Protein AF-A0A1B6FFZ4-F1 (afdb_monomer_lite)

Radius of gyration: 20.3 Å; chains: 1; bounding box: 35×42×50 Å

Secondary structure (DSSP, 8-state):
-B-SSTT--BSSHHHHHHHHHHS-GGGG-TT-SS--SS-SS-EEEEESS-B--SSTTB--B-TT-EEEEEE-TTGGGTEEEEEETTEEEEEEGGGEEEE---------

InterPro domains:
  IPR001452 SH3 domain [PF00018] (46-93)
  IPR001452 SH3 domain [PR00452] (43-53)
  IPR001452 SH3 domain [PR00452] (57-72)
  IPR001452 SH3 domain [PR00452] (76-85)
  IPR001452 SH3 domain [PR00452] (87-99)
  IPR001452 SH3 domain [PS50002] (40-101)
  IPR001452 SH3 domain [SM00326] (43-100)
  IPR036028 SH3-like domain superfamily [SSF50044] (39-102)
  IPR036860 SH2 domain superfamily [G3DSA:3.30.505.10] (1-45)
  IPR036860 SH2 domain superfamily [SSF55550] (2-43)

Organism: NCBI:txid1464854

Structure (mmCIF, N/CA/C/O backbone):
data_AF-A0A1B6FFZ4-F1
#
_entry.id   AF-A0A1B6FFZ4-F1
#
loop_
_atom_site.group_PDB
_atom_site.id
_atom_site.type_symbol
_atom_site.label_atom_id
_atom_site.label_alt_id
_atom_site.label_comp_id
_atom_site.label_asym_id
_atom_site.label_entity_id
_atom_site.label_seq_id
_atom_site.pdbx_PDB_ins_code
_atom_site.Cartn_x
_atom_site.Cartn_y
_atom_site.Cartn_z
_atom_site.occupancy
_atom_site.B_iso_or_equiv
_atom_site.auth_seq_id
_atom_site.auth_comp_id
_atom_site.auth_asym_id
_atom_site.auth_atom_id
_atom_site.pdbx_PDB_model_num
ATOM 1 N N . HIS A 1 1 ? 11.028 -24.723 -21.828 1.00 48.47 1 HIS A N 1
ATOM 2 C CA . HIS A 1 1 ? 10.940 -23.533 -22.700 1.00 48.47 1 HIS A CA 1
ATOM 3 C C . HIS A 1 1 ? 11.539 -22.351 -21.963 1.00 48.47 1 HIS A C 1
ATOM 5 O O . HIS A 1 1 ? 11.212 -22.173 -20.797 1.00 48.47 1 HIS A O 1
ATOM 11 N N . PHE A 1 2 ? 12.443 -21.605 -22.600 1.00 39.00 2 PHE A N 1
ATOM 12 C CA . PHE A 1 2 ? 13.107 -20.438 -22.010 1.00 39.00 2 PHE A CA 1
ATOM 13 C C . PHE A 1 2 ? 12.477 -19.176 -22.600 1.00 39.00 2 PHE A C 1
ATOM 15 O O . PHE A 1 2 ? 12.321 -19.094 -23.819 1.00 39.00 2 PHE A O 1
ATOM 22 N N . TYR A 1 3 ? 12.082 -18.223 -21.758 1.00 47.09 3 TYR A N 1
ATOM 23 C CA . TYR A 1 3 ? 11.469 -16.972 -22.202 1.00 47.09 3 TYR A CA 1
ATOM 24 C C . TYR A 1 3 ? 11.917 -15.798 -21.329 1.00 47.09 3 TYR A C 1
ATOM 26 O O . TYR A 1 3 ? 12.182 -15.956 -20.139 1.00 47.09 3 TYR A O 1
ATOM 34 N N . LEU A 1 4 ? 12.003 -14.621 -21.953 1.00 47.81 4 LEU A N 1
ATOM 35 C CA . LEU A 1 4 ? 12.282 -13.331 -21.305 1.00 47.81 4 LEU A CA 1
ATOM 36 C C . LEU A 1 4 ? 11.055 -12.394 -21.329 1.00 47.81 4 LEU A C 1
ATOM 38 O O . LEU A 1 4 ? 11.069 -11.349 -20.688 1.00 47.81 4 LEU A O 1
ATOM 42 N N . SER A 1 5 ? 9.993 -12.774 -22.050 1.00 48.09 5 SER A N 1
ATOM 43 C CA . SER A 1 5 ? 8.686 -12.107 -22.110 1.00 48.09 5 SER A CA 1
ATOM 44 C C . SER A 1 5 ? 7.612 -13.133 -22.489 1.00 48.09 5 SER A C 1
ATOM 46 O O . SER A 1 5 ? 7.887 -14.043 -23.271 1.00 48.09 5 SER A O 1
ATOM 48 N N . GLU A 1 6 ? 6.385 -12.970 -21.987 1.00 51.34 6 GLU A N 1
ATOM 49 C CA . GLU A 1 6 ? 5.225 -13.817 -22.330 1.00 51.34 6 GLU A CA 1
ATOM 50 C C . GLU A 1 6 ? 4.818 -13.720 -23.814 1.00 51.34 6 GLU A C 1
ATOM 52 O O . GLU A 1 6 ? 4.044 -14.537 -24.308 1.00 51.34 6 GLU A O 1
ATOM 57 N N . SER A 1 7 ? 5.352 -12.739 -24.548 1.00 52.62 7 SER A N 1
ATOM 58 C CA . SER A 1 7 ? 5.029 -12.490 -25.955 1.00 52.62 7 SER A CA 1
ATOM 59 C C . SER A 1 7 ? 5.831 -13.323 -26.964 1.00 52.62 7 SER A C 1
ATOM 61 O O . SER A 1 7 ? 5.463 -13.336 -28.141 1.00 52.62 7 SER A O 1
ATOM 63 N N . ARG A 1 8 ? 6.911 -14.017 -26.566 1.00 59.25 8 ARG A N 1
ATOM 64 C CA . ARG A 1 8 ? 7.716 -14.841 -27.491 1.00 59.25 8 ARG A CA 1
ATOM 65 C C . ARG A 1 8 ? 8.253 -16.117 -26.849 1.00 59.25 8 ARG A C 1
ATOM 67 O O . ARG A 1 8 ? 8.959 -16.081 -25.845 1.00 59.25 8 ARG A O 1
ATOM 74 N N . PHE A 1 9 ? 7.975 -17.241 -27.507 1.00 63.28 9 PHE A N 1
ATOM 75 C CA . PHE A 1 9 ? 8.449 -18.567 -27.120 1.00 63.28 9 PHE A CA 1
ATOM 76 C C . PHE A 1 9 ? 9.568 -19.027 -28.052 1.00 63.28 9 PHE A C 1
ATOM 78 O O . PHE A 1 9 ? 9.373 -19.085 -29.265 1.00 63.28 9 PHE A O 1
ATOM 85 N N . PHE A 1 10 ? 10.706 -19.417 -27.477 1.00 72.06 10 PHE A N 1
ATOM 86 C CA . PHE A 1 10 ? 11.813 -20.032 -28.211 1.00 72.06 10 PHE A CA 1
ATOM 87 C C . PHE A 1 10 ? 11.864 -21.536 -27.934 1.00 72.06 10 PHE A C 1
ATOM 89 O O . PHE A 1 10 ? 11.602 -22.009 -26.818 1.00 72.06 10 PHE A O 1
ATOM 96 N N . ARG A 1 11 ? 12.192 -22.307 -28.969 1.00 68.56 11 ARG A N 1
ATOM 97 C CA . ARG A 1 11 ? 12.251 -23.772 -28.924 1.00 68.56 11 ARG A CA 1
ATOM 98 C C . ARG A 1 11 ? 13.605 -24.268 -28.421 1.00 68.56 11 ARG A C 1
ATOM 100 O O . ARG A 1 11 ? 13.691 -25.401 -27.961 1.00 68.56 11 ARG A O 1
ATOM 107 N N . SER A 1 12 ? 14.642 -23.426 -28.453 1.00 66.81 12 SER A N 1
ATOM 108 C CA . SER A 1 12 ? 15.972 -23.733 -27.913 1.00 66.81 12 SER A CA 1
ATOM 109 C C . SER A 1 12 ? 16.718 -22.482 -27.429 1.00 66.81 12 SER A C 1
ATOM 111 O O . SER A 1 12 ? 16.383 -21.360 -27.803 1.00 66.81 12 SER A O 1
ATOM 113 N N . LEU A 1 13 ? 17.755 -22.680 -26.606 1.00 63.97 13 LEU A N 1
ATOM 114 C CA . LEU A 1 13 ? 18.634 -21.600 -26.138 1.00 63.97 13 LEU A CA 1
ATOM 115 C C . LEU A 1 13 ? 19.404 -20.940 -27.295 1.00 63.97 13 LEU A C 1
ATOM 117 O O . LEU A 1 13 ? 19.612 -19.733 -27.283 1.00 63.97 13 LEU A O 1
ATOM 121 N N . VAL A 1 14 ? 19.776 -21.723 -28.311 1.00 77.69 14 VAL A N 1
ATOM 122 C CA . VAL A 1 14 ? 20.481 -21.237 -29.508 1.00 77.69 14 VAL A CA 1
ATOM 123 C C . VAL A 1 14 ? 19.606 -20.263 -30.298 1.00 77.69 14 VAL A C 1
ATOM 125 O O . VAL A 1 14 ? 20.069 -19.204 -30.704 1.00 77.69 14 VAL A O 1
ATOM 128 N N . GLU A 1 15 ? 18.321 -20.586 -30.454 1.00 72.25 15 GLU A N 1
ATOM 129 C CA . GLU A 1 15 ? 17.346 -19.725 -31.135 1.00 72.25 15 GLU A CA 1
ATOM 130 C C . GLU A 1 15 ? 17.124 -18.405 -30.378 1.00 72.25 15 GLU A C 1
ATOM 132 O O . GLU A 1 15 ? 17.036 -17.342 -30.989 1.00 72.25 15 GLU A O 1
ATOM 137 N N . LEU A 1 16 ? 17.096 -18.462 -29.042 1.00 67.50 16 LEU A N 1
ATOM 138 C CA . LEU A 1 16 ? 16.990 -17.281 -28.185 1.00 67.50 16 LEU A CA 1
ATOM 139 C C . LEU A 1 16 ? 18.209 -16.363 -28.337 1.00 67.50 16 LEU A C 1
ATOM 141 O O . LEU A 1 16 ? 18.041 -15.159 -28.519 1.00 67.50 16 LEU A O 1
ATOM 145 N N . ILE A 1 17 ? 19.421 -16.924 -28.270 1.00 73.69 17 ILE A N 1
ATOM 146 C CA . ILE A 1 17 ? 20.672 -16.160 -28.390 1.00 73.69 17 ILE A CA 1
ATOM 147 C C . ILE A 1 17 ? 20.755 -15.518 -29.776 1.00 73.69 17 ILE A C 1
ATOM 149 O O . ILE A 1 17 ? 20.899 -14.304 -29.874 1.00 73.69 17 ILE A O 1
ATOM 153 N N . SER A 1 18 ? 20.539 -16.302 -30.835 1.00 73.56 18 SER A N 1
ATOM 154 C CA . SER A 1 18 ? 20.580 -15.810 -32.215 1.00 73.56 18 SER A CA 1
ATOM 155 C C . SER A 1 18 ? 19.554 -14.697 -32.480 1.00 73.56 18 SER A C 1
ATOM 157 O O . SER A 1 18 ? 19.840 -13.733 -33.189 1.00 73.56 18 SER A O 1
ATOM 159 N N . CYS A 1 19 ? 18.369 -14.762 -31.860 1.00 67.25 19 CYS A N 1
ATOM 160 C CA . CYS A 1 19 ? 17.360 -13.713 -31.999 1.00 67.25 19 CYS A CA 1
ATOM 161 C C . CYS A 1 19 ? 17.811 -12.374 -31.388 1.00 67.25 19 CYS A C 1
ATOM 163 O O . CYS A 1 19 ? 17.547 -11.321 -31.975 1.00 67.25 19 CYS A O 1
ATOM 165 N N . TYR A 1 20 ? 18.485 -12.401 -30.234 1.00 65.56 20 TYR A N 1
ATOM 166 C CA . TYR A 1 20 ? 18.927 -11.198 -29.518 1.00 65.56 20 TYR A CA 1
ATOM 167 C C . TYR A 1 20 ? 20.362 -10.754 -29.847 1.00 65.56 20 TYR A C 1
ATOM 169 O O . TYR A 1 20 ? 20.781 -9.689 -29.400 1.00 65.56 20 TYR A O 1
ATOM 177 N N . GLU A 1 21 ? 21.087 -11.500 -30.683 1.00 74.25 21 GLU A N 1
ATOM 178 C CA . GLU A 1 21 ? 22.304 -11.022 -31.358 1.00 74.25 21 GLU A CA 1
ATOM 179 C C . GLU A 1 21 ? 21.989 -9.982 -32.445 1.00 74.25 21 GLU A C 1
ATOM 181 O O . GLU A 1 21 ? 22.783 -9.073 -32.687 1.00 74.25 21 GLU A O 1
ATOM 186 N N . HIS A 1 22 ? 20.818 -10.087 -33.083 1.00 63.12 22 HIS A N 1
ATOM 187 C CA . HIS A 1 22 ? 20.422 -9.235 -34.213 1.00 63.12 22 HIS A CA 1
ATOM 188 C C . HIS A 1 22 ? 19.233 -8.309 -33.926 1.00 63.12 22 HIS A C 1
ATOM 190 O O . HIS A 1 22 ? 18.948 -7.417 -34.722 1.00 63.12 22 HIS A O 1
ATOM 196 N N . THR A 1 23 ? 18.549 -8.490 -32.794 1.00 58.09 23 THR A N 1
ATOM 197 C CA . THR A 1 23 ? 17.392 -7.680 -32.387 1.00 58.09 23 THR A CA 1
ATOM 198 C C . THR A 1 23 ? 17.652 -7.087 -31.012 1.00 58.09 23 THR A C 1
ATOM 200 O O . THR A 1 23 ? 18.024 -7.808 -30.086 1.00 58.09 23 THR A O 1
ATOM 203 N N . SER A 1 24 ? 17.431 -5.782 -30.842 1.00 59.66 24 SER A N 1
ATOM 204 C CA . SER A 1 24 ? 17.591 -5.159 -29.528 1.00 59.66 24 SER A CA 1
ATOM 205 C C . SER A 1 24 ? 16.605 -5.766 -28.533 1.00 59.66 24 SER A C 1
ATOM 207 O O . SER A 1 24 ? 15.391 -5.746 -28.744 1.00 59.66 24 SER A O 1
ATOM 209 N N . LEU A 1 25 ? 17.119 -6.224 -27.387 1.00 61.78 25 LEU A N 1
ATOM 210 C CA . LEU A 1 25 ? 16.298 -6.555 -26.217 1.00 61.78 25 LEU A CA 1
ATOM 211 C C . LEU A 1 25 ? 15.351 -5.395 -25.865 1.00 61.78 25 LEU A C 1
ATOM 213 O O . LEU A 1 25 ? 14.230 -5.623 -25.414 1.00 61.78 25 LEU A O 1
ATOM 217 N N . GLY A 1 26 ? 15.776 -4.160 -26.153 1.00 59.72 26 GLY A N 1
ATOM 218 C CA . GLY A 1 26 ? 15.012 -2.939 -2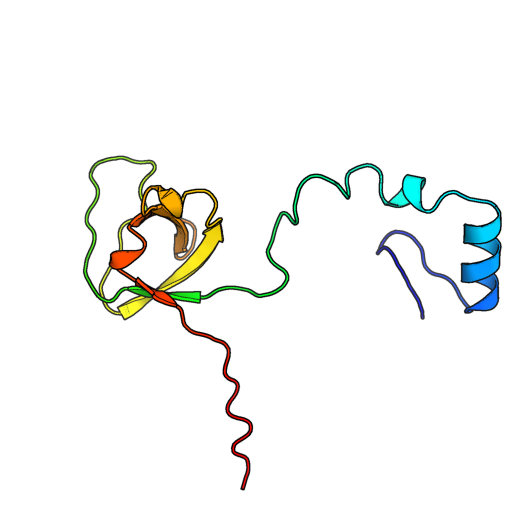5.956 1.00 59.72 26 GLY A CA 1
ATOM 219 C C . GLY A 1 26 ? 13.633 -2.943 -26.609 1.00 59.72 26 GLY A C 1
ATOM 220 O O . GLY A 1 26 ? 12.738 -2.358 -26.020 1.00 59.72 26 GLY A O 1
ATOM 221 N N . GLU A 1 27 ? 13.404 -3.642 -27.728 1.00 58.59 27 GLU A N 1
ATOM 222 C CA . GLU A 1 27 ? 12.079 -3.695 -28.378 1.00 58.59 27 GLU A CA 1
ATOM 223 C C . GLU A 1 27 ? 11.013 -4.396 -27.522 1.00 58.59 27 GLU A C 1
ATOM 225 O O . GLU A 1 27 ? 9.838 -4.044 -27.582 1.00 58.59 27 GLU A O 1
ATOM 230 N N . ASN A 1 28 ? 11.422 -5.344 -26.670 1.00 52.41 28 ASN A N 1
ATOM 231 C CA . ASN A 1 28 ? 10.531 -5.997 -25.701 1.00 52.41 28 ASN A CA 1
ATOM 232 C C . ASN A 1 28 ? 10.550 -5.309 -24.326 1.00 52.41 28 ASN A C 1
ATOM 234 O O . ASN A 1 28 ? 9.751 -5.640 -23.454 1.00 52.41 28 ASN A O 1
ATOM 238 N N . PHE A 1 29 ? 11.451 -4.343 -24.135 1.00 57.19 29 PHE A N 1
ATOM 239 C CA . PHE A 1 29 ? 11.625 -3.582 -22.899 1.00 57.19 29 PHE A CA 1
ATOM 240 C C . PHE A 1 29 ? 11.365 -2.080 -23.088 1.00 57.19 29 PHE A C 1
ATOM 242 O O . PHE A 1 29 ? 11.772 -1.279 -22.239 1.00 57.19 29 PHE A O 1
ATOM 249 N N . ILE A 1 30 ? 10.650 -1.686 -24.152 1.00 48.66 30 ILE A N 1
ATOM 250 C CA . ILE A 1 30 ? 10.155 -0.316 -24.338 1.00 48.66 30 ILE A CA 1
ATOM 251 C C . ILE A 1 30 ? 9.164 -0.040 -23.199 1.00 48.66 30 ILE A C 1
ATOM 253 O O . ILE A 1 30 ? 8.004 -0.437 -23.246 1.00 48.66 30 ILE A O 1
ATOM 257 N N . GLY A 1 31 ? 9.656 0.588 -22.129 1.00 50.31 31 GLY A N 1
ATOM 258 C CA . GLY A 1 31 ? 8.888 0.887 -20.917 1.00 50.31 31 GLY A CA 1
ATOM 259 C C . GLY A 1 31 ? 9.266 0.094 -19.661 1.00 50.31 31 GLY A C 1
ATOM 260 O O . GLY A 1 31 ? 8.648 0.316 -18.622 1.00 50.31 31 GLY A O 1
ATOM 261 N N . LEU A 1 32 ? 10.290 -0.774 -19.687 1.00 48.59 32 LEU A N 1
ATOM 262 C CA . LEU A 1 32 ? 10.743 -1.470 -18.466 1.00 48.59 32 LEU A CA 1
ATOM 263 C C . LEU A 1 32 ? 11.374 -0.504 -17.441 1.00 48.59 32 LEU A C 1
ATOM 265 O O . LEU A 1 32 ? 11.461 -0.808 -16.253 1.00 48.59 32 LEU A O 1
ATOM 269 N N . ASN A 1 33 ? 11.773 0.691 -17.880 1.00 49.09 33 ASN A N 1
ATOM 270 C CA . ASN A 1 33 ? 12.414 1.684 -17.034 1.00 49.09 33 ASN A CA 1
ATOM 271 C C . ASN A 1 33 ? 11.434 2.796 -16.613 1.00 49.09 33 ASN A C 1
ATOM 273 O O . ASN A 1 33 ? 11.513 3.902 -17.130 1.00 49.09 33 ASN A O 1
ATOM 277 N N . VAL A 1 34 ? 10.501 2.502 -15.691 1.00 43.22 34 VAL A N 1
ATOM 278 C CA . VAL A 1 34 ? 9.800 3.527 -14.868 1.00 43.22 34 VAL A CA 1
ATOM 279 C C . VAL A 1 34 ? 9.285 3.019 -13.502 1.00 43.22 34 VAL A C 1
ATOM 281 O O . VAL A 1 34 ? 8.412 3.640 -12.907 1.00 43.22 34 VAL A O 1
ATOM 284 N N . ARG A 1 35 ? 9.916 1.984 -12.922 1.00 45.34 35 ARG A N 1
ATOM 285 C CA . ARG A 1 35 ? 9.559 1.282 -11.657 1.00 45.34 35 ARG A CA 1
ATOM 286 C C . ARG A 1 35 ? 8.624 0.098 -11.895 1.00 45.34 35 ARG A C 1
ATOM 288 O O . ARG A 1 35 ? 7.641 0.188 -12.626 1.00 45.34 35 ARG A O 1
ATOM 295 N N . LEU A 1 36 ? 8.931 -1.022 -11.239 1.00 41.31 36 LEU A N 1
ATOM 296 C CA . LEU A 1 36 ? 8.027 -2.165 -11.145 1.00 41.31 36 LEU A CA 1
ATOM 297 C C . LEU A 1 36 ? 6.642 -1.667 -10.690 1.00 41.31 36 LEU A C 1
ATOM 299 O O . LEU A 1 36 ? 6.534 -1.092 -9.609 1.00 41.31 36 LEU A O 1
ATOM 303 N N . LYS A 1 37 ? 5.579 -1.899 -11.480 1.00 44.44 37 LYS A N 1
ATOM 304 C CA . LYS A 1 37 ? 4.190 -1.598 -11.057 1.00 44.44 37 LYS A CA 1
ATOM 305 C C . LYS A 1 37 ? 3.804 -2.345 -9.775 1.00 44.44 37 LYS A C 1
ATOM 307 O O . LYS A 1 37 ? 2.911 -1.908 -9.058 1.00 44.44 37 LYS A O 1
ATOM 312 N N . TRP A 1 38 ? 4.483 -3.462 -9.515 1.00 46.28 38 TRP A N 1
ATOM 313 C CA . TRP A 1 38 ? 4.295 -4.320 -8.357 1.00 46.28 38 TRP A CA 1
ATOM 314 C C . TRP A 1 38 ? 5.668 -4.752 -7.840 1.00 46.28 38 TRP A C 1
ATOM 316 O O . TRP A 1 38 ? 6.442 -5.307 -8.623 1.00 46.28 38 TRP A O 1
ATOM 326 N N . PRO A 1 39 ? 6.013 -4.507 -6.566 1.00 46.72 39 PRO A N 1
ATOM 327 C CA . PRO A 1 39 ? 7.268 -5.003 -6.016 1.00 46.72 39 PRO A CA 1
ATOM 328 C C . PRO A 1 39 ? 7.338 -6.533 -6.152 1.00 46.72 39 PRO A C 1
ATOM 330 O O . PRO A 1 39 ? 6.351 -7.226 -5.919 1.00 46.72 39 PRO A O 1
ATOM 333 N N . PHE A 1 40 ? 8.522 -7.059 -6.495 1.00 49.72 40 PHE A N 1
ATOM 334 C CA . PHE A 1 40 ? 8.804 -8.501 -6.652 1.00 49.72 40 PHE A CA 1
ATOM 335 C C . PHE A 1 40 ? 8.463 -9.335 -5.398 1.00 49.72 40 PHE A C 1
ATOM 337 O O . PHE A 1 40 ? 8.365 -10.556 -5.459 1.00 49.72 40 PHE A O 1
ATOM 344 N N . ARG A 1 41 ? 8.240 -8.679 -4.254 1.00 62.78 41 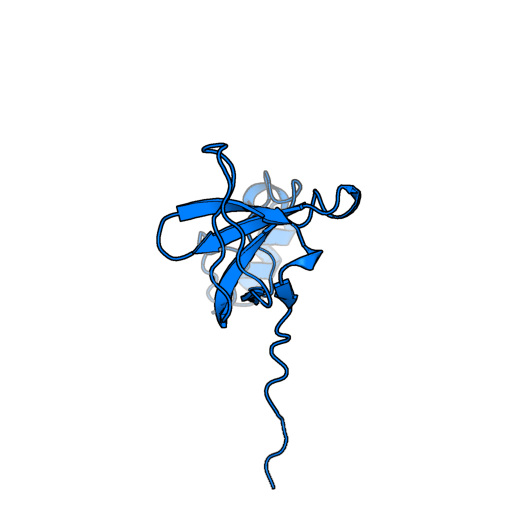ARG A N 1
ATOM 345 C CA . ARG A 1 41 ? 7.703 -9.282 -3.035 1.00 62.78 41 ARG A CA 1
ATOM 346 C C . ARG A 1 41 ? 6.404 -8.580 -2.674 1.00 62.78 41 ARG A C 1
ATOM 348 O O . ARG A 1 41 ? 6.381 -7.356 -2.536 1.00 62.78 41 ARG A O 1
ATOM 355 N N . ARG A 1 42 ? 5.330 -9.353 -2.503 1.00 73.06 42 ARG A N 1
ATOM 356 C CA . ARG A 1 42 ? 4.069 -8.836 -1.968 1.00 73.06 42 ARG A CA 1
ATOM 357 C C . ARG A 1 42 ? 4.292 -8.492 -0.500 1.00 73.06 42 ARG A C 1
ATOM 359 O O . ARG A 1 42 ? 4.299 -9.374 0.346 1.00 73.06 42 ARG A O 1
ATOM 366 N N . ILE A 1 43 ? 4.491 -7.213 -0.208 1.00 87.94 43 ILE A N 1
ATOM 367 C CA . ILE A 1 43 ? 4.632 -6.740 1.167 1.00 87.94 43 ILE A CA 1
ATOM 368 C C . ILE A 1 43 ? 3.243 -6.748 1.806 1.00 87.94 43 ILE A C 1
ATOM 370 O O . ILE A 1 43 ? 2.318 -6.098 1.310 1.00 87.94 43 ILE A O 1
ATOM 374 N N . VAL A 1 44 ? 3.098 -7.490 2.899 1.00 92.31 44 VAL A N 1
ATOM 375 C CA . VAL A 1 44 ? 1.894 -7.495 3.732 1.00 92.31 44 VAL A CA 1
ATOM 376 C C . VAL A 1 44 ? 2.219 -6.772 5.030 1.00 92.31 44 VAL A C 1
ATOM 378 O O . VAL A 1 44 ? 3.292 -6.957 5.596 1.00 92.31 44 VAL A O 1
ATOM 381 N N . ALA A 1 45 ? 1.301 -5.943 5.505 1.00 95.06 45 ALA A N 1
ATOM 382 C CA . ALA A 1 45 ? 1.386 -5.329 6.819 1.00 95.06 45 ALA A CA 1
ATOM 383 C C . ALA A 1 45 ? 0.118 -5.633 7.619 1.00 95.06 45 ALA A C 1
ATOM 385 O O . ALA A 1 45 ? -0.957 -5.801 7.045 1.00 95.06 45 ALA A O 1
ATOM 386 N N . VAL A 1 46 ? 0.246 -5.721 8.938 1.00 97.06 46 VAL A N 1
ATOM 387 C CA . VAL A 1 46 ? -0.877 -5.905 9.863 1.00 97.06 46 VAL A CA 1
ATOM 388 C C . VAL A 1 46 ? -1.078 -4.613 10.632 1.00 97.06 46 VAL A C 1
ATOM 390 O O . VAL A 1 46 ? -0.114 -4.076 11.173 1.00 97.06 46 VAL A O 1
ATOM 393 N N . ALA A 1 47 ? -2.309 -4.111 10.680 1.00 97.81 47 ALA A N 1
ATOM 394 C CA . ALA A 1 47 ? -2.637 -2.934 11.474 1.00 97.81 47 ALA A CA 1
ATOM 395 C C . ALA A 1 47 ? -2.525 -3.239 12.974 1.00 97.81 47 ALA A C 1
ATOM 397 O O . ALA A 1 47 ? -3.159 -4.168 13.472 1.00 97.81 47 ALA A O 1
ATOM 398 N N . GLU A 1 48 ? -1.733 -2.457 13.698 1.00 98.12 48 GLU A N 1
ATOM 399 C CA . GLU A 1 48 ? -1.593 -2.552 15.157 1.00 98.12 48 GLU A CA 1
ATOM 400 C C . GLU A 1 48 ? -2.595 -1.650 15.883 1.00 98.12 48 GLU A C 1
ATOM 402 O O . GLU A 1 48 ? -2.931 -1.911 17.036 1.00 98.12 48 GLU A O 1
ATOM 407 N N . PHE A 1 49 ? -3.131 -0.648 15.180 1.00 97.19 49 PHE A N 1
ATOM 408 C CA . PHE A 1 49 ? -4.101 0.312 15.695 1.00 97.19 49 PHE A CA 1
ATOM 409 C C . PHE A 1 49 ? -5.198 0.594 14.660 1.00 97.19 49 PHE A C 1
ATOM 411 O O . PHE A 1 49 ? -4.982 0.461 13.452 1.00 97.19 49 PHE A O 1
ATOM 418 N N . ASP A 1 50 ? -6.369 1.017 15.135 1.00 97.94 50 ASP A N 1
ATOM 419 C CA . ASP A 1 50 ? -7.450 1.505 14.278 1.00 97.94 50 ASP A CA 1
ATOM 420 C C . ASP A 1 50 ? -7.087 2.861 13.656 1.00 97.94 50 ASP A C 1
ATOM 422 O O . ASP A 1 50 ? -6.538 3.738 14.321 1.00 97.94 50 ASP A O 1
ATOM 426 N N . PHE A 1 51 ? -7.449 3.066 12.391 1.00 97.69 51 PHE A N 1
ATOM 427 C CA . PHE A 1 51 ? -7.319 4.342 11.692 1.00 97.69 51 PHE A CA 1
ATOM 428 C C . PHE A 1 51 ? -8.628 4.655 10.968 1.00 97.69 51 PHE A C 1
ATOM 430 O O . PHE A 1 51 ? -9.017 3.939 10.046 1.00 97.69 51 PHE A O 1
ATOM 437 N N . ASN A 1 52 ? -9.298 5.734 11.377 1.00 97.50 52 ASN A N 1
ATOM 438 C CA . ASN A 1 52 ? -10.610 6.136 10.865 1.00 97.50 52 ASN A CA 1
ATOM 439 C C . ASN A 1 52 ? -10.508 7.494 10.146 1.00 97.50 52 ASN A C 1
ATOM 441 O O . ASN A 1 52 ? -10.754 8.531 10.763 1.00 97.50 52 ASN A O 1
ATOM 445 N N . PRO A 1 53 ? -10.100 7.514 8.865 1.00 95.25 53 PRO A N 1
ATOM 446 C CA . PRO A 1 53 ? -9.938 8.745 8.112 1.00 95.25 53 PRO A CA 1
ATOM 447 C C . PRO A 1 53 ? -11.274 9.350 7.677 1.00 95.25 53 PRO A C 1
ATOM 449 O O . PRO A 1 53 ? -12.260 8.645 7.464 1.00 95.25 53 PRO A O 1
ATOM 452 N N . VAL A 1 54 ? -11.266 10.667 7.470 1.00 94.44 54 VAL A N 1
ATOM 453 C CA . VAL A 1 54 ? -12.393 11.419 6.889 1.00 94.44 54 VAL A CA 1
ATOM 454 C C . VAL A 1 54 ? -12.214 11.612 5.378 1.00 94.44 54 VAL A C 1
ATOM 456 O O . VAL A 1 54 ? -13.191 11.695 4.637 1.00 94.44 54 VAL A O 1
ATOM 459 N N . GLU A 1 55 ? -10.968 11.663 4.898 1.00 95.75 55 GLU A N 1
ATOM 460 C CA . GLU A 1 55 ? -10.663 11.881 3.483 1.00 95.75 55 GLU A CA 1
ATOM 461 C C . GLU A 1 55 ? -10.847 10.599 2.655 1.00 95.75 55 GLU A C 1
ATOM 463 O O . GLU A 1 55 ? -10.386 9.518 3.023 1.00 95.75 55 GLU A O 1
ATOM 468 N N . SER A 1 56 ? -11.483 10.716 1.487 1.00 93.38 56 SER A N 1
ATOM 469 C CA . SER A 1 56 ? -11.846 9.571 0.635 1.00 93.38 56 SER A CA 1
ATOM 470 C C . SER A 1 56 ? -10.660 8.875 -0.045 1.00 93.38 56 SER A C 1
ATOM 472 O O . SER A 1 56 ? -10.790 7.740 -0.503 1.00 93.38 56 SER A O 1
ATOM 474 N N . ASN A 1 57 ? -9.503 9.535 -0.117 1.00 95.19 57 ASN A N 1
ATOM 475 C CA . ASN A 1 57 ? -8.245 8.977 -0.624 1.00 95.19 57 ASN A CA 1
ATOM 476 C C . ASN A 1 57 ? -7.482 8.158 0.437 1.00 95.19 57 ASN A C 1
ATOM 478 O O . ASN A 1 57 ? -6.487 7.506 0.100 1.00 95.19 57 ASN A O 1
ATOM 482 N N . GLN A 1 58 ? -7.910 8.195 1.700 1.00 97.12 58 GLN A N 1
ATOM 483 C CA . GLN A 1 58 ? -7.279 7.484 2.805 1.00 97.12 58 GLN A CA 1
ATOM 484 C C . GLN A 1 58 ? -7.969 6.134 3.051 1.00 97.12 58 GLN A C 1
ATOM 486 O O . GLN A 1 58 ? -9.172 5.957 2.856 1.00 97.12 58 GLN A O 1
ATOM 491 N N . LEU A 1 59 ? -7.177 5.143 3.448 1.00 97.62 59 LEU A N 1
ATOM 492 C CA . LEU A 1 59 ? -7.613 3.773 3.670 1.00 97.62 59 LEU A CA 1
ATOM 493 C C . LEU A 1 59 ? -7.854 3.555 5.168 1.00 97.62 59 LEU A C 1
ATOM 495 O O . LEU A 1 59 ? -6.880 3.597 5.917 1.00 97.62 59 LEU A O 1
ATOM 499 N N . PRO A 1 60 ? -9.096 3.300 5.621 1.00 97.81 60 PRO A N 1
ATOM 500 C CA . PRO A 1 60 ? -9.343 2.954 7.014 1.00 97.81 60 PRO A CA 1
ATOM 501 C C . PRO A 1 60 ? -8.650 1.647 7.386 1.00 97.81 60 PRO A C 1
ATOM 503 O O . PRO A 1 60 ? -8.648 0.695 6.601 1.00 97.81 60 PRO A O 1
ATOM 506 N N . LEU A 1 61 ? -8.114 1.600 8.601 1.00 98.19 61 LEU A N 1
ATOM 507 C CA . LEU A 1 61 ? -7.514 0.411 9.190 1.00 98.19 61 LEU A CA 1
ATOM 508 C C . LEU A 1 61 ? -8.328 -0.020 10.401 1.00 98.19 61 LEU A C 1
ATOM 510 O O . LEU A 1 61 ? -8.759 0.810 11.197 1.00 98.19 61 LEU A O 1
ATOM 514 N N . LYS A 1 62 ? -8.477 -1.332 10.551 1.00 98.12 62 LYS A N 1
ATOM 515 C CA . LYS A 1 62 ? -8.947 -1.954 11.785 1.00 98.12 62 LYS A CA 1
ATOM 516 C C . LYS A 1 62 ? -7.809 -2.780 12.364 1.00 98.12 62 LYS A C 1
ATOM 518 O O . LYS A 1 62 ? -7.181 -3.528 11.615 1.00 98.12 62 LYS A O 1
ATOM 523 N N . GLN A 1 63 ? -7.545 -2.674 13.657 1.00 97.88 63 GLN A N 1
ATOM 524 C CA . GLN A 1 63 ? -6.525 -3.451 14.346 1.00 97.88 63 GLN A CA 1
ATOM 525 C C . GLN A 1 63 ? -6.667 -4.946 14.014 1.00 97.88 63 GLN A C 1
ATOM 527 O O . GLN A 1 63 ? -7.763 -5.510 14.011 1.00 97.88 63 GLN A O 1
ATOM 532 N N . GLY A 1 64 ? -5.544 -5.576 13.674 1.00 96.56 64 GLY A N 1
ATOM 533 C CA . GLY A 1 64 ? -5.450 -6.964 13.228 1.00 96.56 64 GLY A CA 1
ATOM 534 C C . GLY A 1 64 ? -5.728 -7.189 11.737 1.00 96.56 64 GLY A C 1
ATOM 535 O O . GLY A 1 64 ? -5.478 -8.288 11.244 1.00 96.56 64 GLY A O 1
ATOM 536 N N . CYS A 1 65 ? -6.211 -6.190 10.988 1.00 96.25 65 CYS A N 1
ATOM 537 C CA . CYS A 1 65 ? -6.455 -6.357 9.555 1.00 96.25 65 CYS A CA 1
ATOM 538 C C . CYS A 1 65 ? -5.145 -6.433 8.756 1.00 96.25 65 CYS A C 1
ATOM 540 O O . CYS A 1 65 ? -4.149 -5.793 9.100 1.00 96.25 65 CYS A O 1
ATOM 542 N N . GLN A 1 66 ? -5.162 -7.208 7.669 1.00 96.31 66 GLN A N 1
ATOM 543 C CA . GLN A 1 66 ? -4.049 -7.298 6.729 1.00 96.31 66 GLN A CA 1
ATOM 544 C C . GLN A 1 66 ? -4.215 -6.291 5.592 1.00 96.31 66 GLN A C 1
ATOM 546 O O . GLN A 1 66 ? -5.267 -6.212 4.955 1.00 96.31 66 GLN A O 1
ATOM 551 N N . VAL A 1 67 ? -3.136 -5.575 5.301 1.00 95.75 67 VAL A N 1
ATOM 552 C CA . VAL A 1 67 ? -3.022 -4.610 4.212 1.00 95.75 67 VAL A CA 1
ATOM 553 C C . VAL A 1 67 ? -1.959 -5.091 3.242 1.00 95.75 67 VAL A C 1
ATOM 555 O O . VAL A 1 67 ? -0.820 -5.352 3.630 1.00 95.75 67 VAL A O 1
ATOM 558 N N . ILE A 1 68 ? -2.302 -5.154 1.958 1.00 93.25 68 ILE A N 1
ATOM 559 C CA . ILE A 1 68 ? -1.305 -5.324 0.899 1.00 93.25 68 ILE A CA 1
ATOM 560 C C . ILE A 1 68 ? -0.679 -3.955 0.643 1.00 93.25 68 ILE A C 1
ATOM 562 O O . ILE A 1 68 ? -1.381 -3.026 0.238 1.00 93.25 68 ILE A O 1
ATOM 566 N N . VAL A 1 69 ? 0.627 -3.814 0.866 1.00 92.75 69 VAL A N 1
ATOM 567 C CA . VAL A 1 69 ? 1.347 -2.558 0.626 1.00 92.75 69 VAL A CA 1
ATOM 568 C C . VAL A 1 69 ? 1.666 -2.446 -0.865 1.00 92.75 69 VAL A C 1
ATOM 570 O O . VAL A 1 69 ? 2.389 -3.265 -1.428 1.00 92.75 69 VAL A O 1
ATOM 573 N N . LEU A 1 70 ? 1.109 -1.420 -1.508 1.00 88.31 70 LEU A N 1
ATOM 574 C CA . LEU A 1 70 ? 1.241 -1.158 -2.943 1.00 88.31 70 LEU A CA 1
ATOM 575 C C . LEU A 1 70 ? 2.399 -0.208 -3.262 1.00 88.31 70 LEU A C 1
ATOM 577 O O . LEU A 1 70 ? 3.038 -0.342 -4.299 1.00 88.31 70 LEU A O 1
ATOM 581 N N . SER A 1 71 ? 2.647 0.782 -2.399 1.00 86.88 71 SER A N 1
ATOM 582 C CA . SER A 1 71 ? 3.732 1.752 -2.575 1.00 86.88 71 SER A CA 1
ATOM 583 C C . SER A 1 71 ? 4.177 2.339 -1.238 1.00 86.88 71 SER A C 1
ATOM 585 O O . SER A 1 71 ? 3.349 2.673 -0.386 1.00 86.88 71 SER A O 1
ATOM 587 N N . LYS A 1 72 ? 5.495 2.512 -1.096 1.00 89.25 72 LYS A N 1
ATOM 588 C CA . LYS A 1 72 ? 6.154 3.205 0.021 1.00 89.25 72 LYS A CA 1
ATOM 589 C C . LYS A 1 72 ? 6.803 4.528 -0.407 1.00 89.25 72 LYS A C 1
ATOM 591 O O . LYS A 1 72 ? 7.644 5.059 0.303 1.00 89.25 72 LYS A O 1
ATOM 596 N N . GLU A 1 73 ? 6.438 5.094 -1.558 1.00 86.38 73 GLU A N 1
ATOM 597 C CA . GLU A 1 73 ? 7.036 6.361 -2.028 1.00 86.38 73 GLU A CA 1
ATOM 598 C C . GLU A 1 73 ? 6.794 7.534 -1.057 1.00 86.38 73 GLU A C 1
ATOM 600 O O . GLU A 1 73 ? 7.609 8.452 -0.966 1.00 86.38 73 GLU A O 1
ATOM 605 N N . GLY A 1 74 ? 5.711 7.475 -0.275 1.00 85.19 74 GLY A N 1
ATOM 606 C CA . GLY A 1 74 ? 5.400 8.424 0.797 1.00 85.19 74 GLY A CA 1
ATOM 607 C C . GLY A 1 74 ? 6.097 8.150 2.136 1.00 85.19 74 GLY A C 1
ATOM 608 O O . GLY A 1 74 ? 5.748 8.794 3.124 1.00 85.19 74 GLY A O 1
ATOM 609 N N . ASP A 1 75 ? 7.065 7.227 2.207 1.00 90.19 75 ASP A N 1
ATOM 610 C CA . ASP A 1 75 ? 7.677 6.793 3.472 1.00 90.19 75 ASP A CA 1
ATOM 611 C C . ASP A 1 75 ? 8.302 7.945 4.276 1.00 90.19 75 ASP A C 1
ATOM 613 O O . ASP A 1 75 ? 8.111 8.030 5.492 1.00 90.19 75 ASP A O 1
ATOM 617 N N . HIS A 1 76 ? 8.962 8.876 3.582 1.00 90.81 76 HIS A N 1
ATOM 618 C CA . HIS A 1 76 ? 9.544 10.094 4.153 1.00 90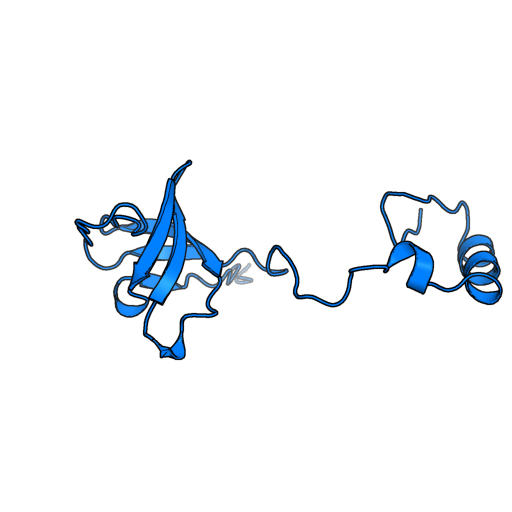.81 76 HIS A CA 1
ATOM 619 C C . HIS A 1 76 ? 8.497 11.041 4.765 1.00 90.81 76 HIS A C 1
ATOM 621 O O . HIS A 1 76 ? 8.832 11.860 5.613 1.00 90.81 76 HIS A O 1
ATOM 627 N N . LYS A 1 77 ? 7.226 10.919 4.360 1.00 92.25 77 LYS A N 1
ATOM 628 C CA . LYS A 1 77 ? 6.084 11.650 4.934 1.00 92.25 77 LYS A CA 1
ATOM 629 C C . LYS A 1 77 ? 5.320 10.827 5.972 1.00 92.25 77 LYS A C 1
ATOM 631 O O . LYS A 1 77 ? 4.342 11.316 6.522 1.00 92.25 77 LYS A O 1
ATOM 636 N N . GLY A 1 78 ? 5.722 9.578 6.216 1.00 94.50 78 GLY A N 1
ATOM 637 C CA . GLY A 1 78 ? 5.036 8.665 7.128 1.00 94.50 78 GLY A CA 1
ATOM 638 C C . GLY A 1 78 ? 3.798 7.980 6.544 1.00 94.50 78 GLY A C 1
ATOM 639 O O . GLY A 1 78 ? 3.037 7.393 7.308 1.00 94.50 78 GLY A O 1
ATOM 640 N N . TRP A 1 79 ? 3.594 8.015 5.223 1.00 96.19 79 TRP A N 1
ATOM 641 C CA . TRP A 1 79 ? 2.402 7.461 4.571 1.00 96.19 79 TRP A CA 1
ATOM 642 C C . TRP A 1 79 ? 2.748 6.378 3.560 1.00 96.19 79 TRP A C 1
ATOM 644 O O . TRP A 1 79 ? 3.617 6.559 2.706 1.00 96.19 79 TRP A O 1
ATOM 654 N N . TRP A 1 80 ? 2.001 5.281 3.597 1.00 96.12 80 TRP A N 1
ATOM 655 C CA . TRP A 1 80 ? 2.049 4.238 2.577 1.00 96.12 80 TRP A CA 1
ATOM 656 C C . TRP A 1 80 ? 0.716 4.144 1.846 1.00 96.12 80 TRP A C 1
ATOM 658 O O . TRP A 1 80 ? -0.322 4.574 2.345 1.00 96.12 80 TRP A O 1
ATOM 668 N N . LYS A 1 81 ? 0.750 3.577 0.639 1.00 95.19 81 LYS A N 1
ATOM 669 C CA . LYS A 1 81 ? -0.446 3.246 -0.134 1.00 95.19 81 LYS A CA 1
ATOM 670 C C . LYS A 1 81 ? -0.674 1.746 -0.071 1.00 95.19 81 LYS A C 1
ATOM 672 O O . LYS A 1 81 ? 0.254 0.979 -0.328 1.00 95.19 81 LYS A O 1
ATOM 677 N N . GLY A 1 82 ? -1.899 1.326 0.218 1.00 95.00 82 GLY A N 1
ATOM 678 C CA . GLY A 1 82 ? -2.234 -0.091 0.330 1.00 95.00 82 GLY A CA 1
ATOM 679 C C . GLY A 1 82 ? -3.619 -0.440 -0.168 1.00 95.00 82 GLY A C 1
ATOM 680 O O . GLY A 1 82 ? -4.359 0.420 -0.653 1.00 95.00 82 GLY A O 1
ATOM 681 N N . LYS A 1 83 ? -3.933 -1.729 -0.058 1.00 95.06 83 LYS A N 1
ATOM 682 C CA . LYS A 1 83 ? -5.202 -2.326 -0.462 1.00 95.06 83 LYS A CA 1
ATOM 683 C C . LYS A 1 83 ? -5.728 -3.267 0.622 1.00 95.06 83 LYS A C 1
ATOM 685 O O . LYS A 1 83 ? -4.988 -4.133 1.091 1.00 95.06 83 LYS A O 1
ATOM 690 N N . ILE A 1 84 ? -7.007 -3.113 0.961 1.00 95.00 84 ILE A N 1
ATOM 691 C CA . ILE A 1 84 ? -7.805 -4.056 1.758 1.00 95.00 84 ILE A CA 1
ATOM 692 C C . ILE A 1 84 ? -9.027 -4.406 0.913 1.00 95.00 84 ILE A C 1
ATOM 694 O O . ILE A 1 84 ? -9.782 -3.507 0.539 1.00 95.00 84 ILE A O 1
ATOM 698 N N . GLN A 1 85 ? -9.224 -5.694 0.610 1.00 91.00 85 GLN A N 1
ATOM 699 C CA . GLN A 1 85 ? -10.265 -6.143 -0.329 1.00 91.00 85 GLN A CA 1
ATOM 700 C C . GLN 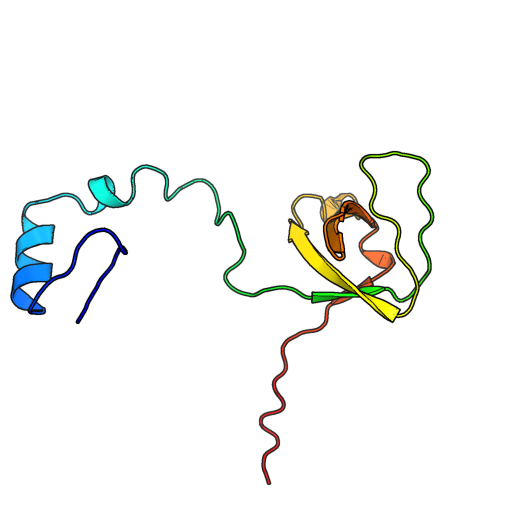A 1 85 ? -10.190 -5.329 -1.628 1.00 91.00 85 GLN A C 1
ATOM 702 O O . GLN A 1 85 ? -9.124 -5.305 -2.230 1.00 91.00 85 GLN A O 1
ATOM 707 N N . ASP A 1 86 ? -11.244 -4.619 -2.032 1.00 92.19 86 ASP A N 1
ATOM 708 C CA . ASP A 1 86 ? -11.257 -3.786 -3.242 1.00 92.19 86 ASP A CA 1
ATOM 709 C C . ASP A 1 86 ? -10.921 -2.310 -2.994 1.00 92.19 86 ASP A C 1
ATOM 711 O O . ASP A 1 86 ? -10.763 -1.538 -3.941 1.00 92.19 86 ASP A O 1
ATOM 715 N N . ARG A 1 87 ? -10.754 -1.898 -1.732 1.00 93.31 87 ARG A N 1
ATOM 716 C CA . ARG A 1 87 ? -10.467 -0.506 -1.383 1.00 93.31 87 ARG A CA 1
ATOM 717 C C . ARG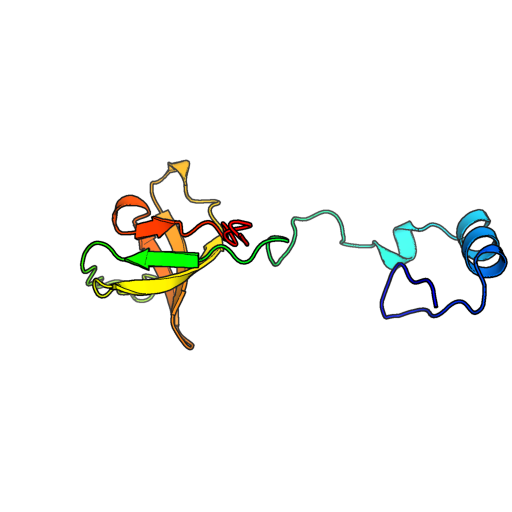 A 1 87 ? -8.966 -0.236 -1.411 1.00 93.31 87 ARG A C 1
ATOM 719 O O . ARG A 1 87 ? -8.176 -0.965 -0.813 1.00 93.31 87 ARG A O 1
ATOM 726 N N . VAL A 1 88 ? -8.586 0.858 -2.068 1.00 95.44 88 VAL A N 1
ATOM 727 C CA . VAL A 1 88 ? -7.206 1.347 -2.173 1.00 95.44 88 VAL A CA 1
ATOM 728 C C . VAL A 1 88 ? -7.128 2.758 -1.610 1.00 95.44 88 VAL A C 1
ATOM 730 O O . VAL A 1 88 ? -7.967 3.592 -1.936 1.00 95.44 88 VAL A O 1
ATOM 733 N N . GLY A 1 89 ? -6.101 3.043 -0.813 1.00 95.94 89 GLY A N 1
ATOM 734 C CA . GLY A 1 89 ? -5.894 4.379 -0.260 1.00 95.94 89 GLY A CA 1
ATOM 735 C C . GLY A 1 89 ? -4.603 4.506 0.539 1.00 95.94 89 GLY A C 1
ATOM 736 O O . GLY A 1 89 ? -3.802 3.567 0.609 1.00 95.94 89 GLY A O 1
ATOM 737 N N . PHE A 1 90 ? -4.403 5.688 1.113 1.00 97.44 90 PHE A N 1
ATOM 738 C CA . PHE A 1 90 ? -3.246 6.011 1.943 1.00 97.44 90 PHE A CA 1
ATOM 739 C C . PHE A 1 90 ? -3.511 5.758 3.426 1.00 97.44 90 PHE A C 1
ATOM 741 O O . PHE A 1 90 ? -4.594 6.053 3.920 1.00 97.44 90 PHE A O 1
ATOM 748 N N . PHE A 1 91 ? -2.516 5.255 4.147 1.00 98.12 91 PHE A N 1
ATOM 749 C CA . PHE A 1 91 ? -2.585 5.072 5.595 1.00 98.12 91 PHE A CA 1
ATOM 750 C C . PHE A 1 91 ? -1.233 5.402 6.254 1.00 98.12 91 PHE A C 1
ATOM 752 O O . PHE A 1 91 ? -0.191 5.324 5.585 1.00 98.12 91 PHE A O 1
ATOM 759 N N . PRO A 1 92 ? -1.213 5.780 7.545 1.00 97.75 92 PRO A N 1
ATOM 760 C CA . PRO A 1 92 ? 0.027 6.090 8.243 1.00 97.75 92 PRO A CA 1
ATOM 761 C C . PRO A 1 92 ? 0.847 4.818 8.477 1.00 97.75 92 PRO A C 1
ATOM 763 O O . PRO A 1 92 ? 0.350 3.841 9.037 1.00 97.75 92 PRO A O 1
ATOM 766 N N . LYS A 1 93 ? 2.129 4.828 8.107 1.00 96.44 93 LYS A N 1
ATOM 767 C CA . LYS A 1 93 ? 2.997 3.646 8.237 1.00 96.44 93 LYS A CA 1
ATOM 768 C C . LYS A 1 93 ? 3.179 3.184 9.683 1.00 96.44 93 LYS A C 1
ATOM 770 O O . LYS A 1 93 ? 3.375 2.005 9.925 1.00 96.44 93 LYS A O 1
ATOM 775 N N . VAL A 1 94 ? 3.081 4.107 10.641 1.00 97.31 94 VAL A N 1
ATOM 776 C CA . VAL A 1 94 ? 3.258 3.823 12.076 1.00 97.31 94 VAL A CA 1
ATOM 777 C C . VAL A 1 94 ? 2.077 3.067 12.693 1.00 97.31 94 VAL A C 1
ATOM 779 O O . VAL A 1 94 ? 2.163 2.647 13.838 1.00 97.31 94 VAL A O 1
ATOM 782 N N . TYR A 1 95 ? 0.977 2.899 11.949 1.00 97.81 95 TYR A N 1
ATOM 783 C CA . TYR A 1 95 ? -0.206 2.155 12.395 1.00 97.81 95 TYR A CA 1
ATOM 784 C C . TYR A 1 95 ? -0.138 0.679 12.010 1.00 97.81 95 TYR A C 1
ATOM 786 O O . TYR A 1 95 ? -1.039 -0.087 12.353 1.00 97.81 95 TYR A O 1
ATOM 794 N N . VAL A 1 96 ? 0.893 0.275 11.268 1.00 97.06 96 VAL A N 1
ATOM 795 C CA . VAL A 1 96 ? 1.040 -1.090 10.784 1.00 97.06 96 VAL A CA 1
ATOM 796 C C . VAL A 1 96 ? 2.426 -1.629 11.095 1.00 97.06 96 VAL A C 1
ATOM 798 O O . VAL A 1 96 ? 3.412 -0.897 11.136 1.00 97.06 96 VAL A O 1
ATOM 801 N N . ARG A 1 97 ? 2.509 -2.949 11.208 1.00 96.19 97 ARG A N 1
ATOM 802 C CA . ARG A 1 97 ? 3.761 -3.694 11.246 1.00 96.19 97 ARG A CA 1
ATOM 803 C C . ARG A 1 97 ? 3.873 -4.543 9.994 1.00 96.19 97 ARG A C 1
ATOM 805 O O . ARG A 1 97 ? 2.965 -5.313 9.678 1.00 96.19 97 ARG A O 1
ATOM 812 N N . GLU A 1 98 ? 4.983 -4.414 9.277 1.00 92.69 98 GLU A N 1
ATOM 813 C CA . GLU A 1 98 ? 5.268 -5.290 8.142 1.00 92.69 98 GLU A CA 1
ATOM 814 C C . GLU A 1 98 ? 5.425 -6.739 8.599 1.00 92.69 98 GLU A C 1
ATOM 816 O O . GLU A 1 98 ? 6.057 -7.038 9.613 1.00 92.69 98 GLU A O 1
ATOM 821 N N . VAL A 1 99 ? 4.842 -7.644 7.825 1.00 88.88 99 VAL A N 1
ATOM 822 C CA . VAL A 1 99 ? 5.020 -9.078 7.972 1.00 88.88 99 VAL A CA 1
ATOM 823 C C . VAL A 1 99 ? 5.967 -9.501 6.863 1.00 88.88 99 VAL A C 1
ATOM 825 O O . VAL A 1 99 ? 5.594 -9.555 5.691 1.00 88.88 99 VAL A O 1
ATOM 828 N N . SER A 1 100 ? 7.221 -9.747 7.232 1.00 66.94 100 SER A N 1
ATOM 829 C CA . SER A 1 100 ? 8.156 -10.458 6.371 1.00 66.94 100 SER A CA 1
ATOM 830 C C . SER A 1 100 ? 7.570 -11.838 6.087 1.00 66.94 100 SER A C 1
ATOM 832 O O . SER A 1 100 ? 7.164 -12.520 7.028 1.00 66.94 100 SER A O 1
ATOM 834 N N . ASP A 1 101 ? 7.599 -12.295 4.836 1.00 55.47 101 ASP A N 1
ATOM 835 C CA . ASP A 1 101 ? 7.581 -13.732 4.553 1.00 55.47 101 ASP A CA 1
ATOM 836 C C . ASP A 1 101 ? 8.899 -14.331 5.083 1.00 55.47 101 ASP A C 1
ATOM 838 O O . ASP A 1 101 ? 9.787 -14.722 4.328 1.00 55.47 101 ASP A O 1
ATOM 842 N N . THR A 1 102 ? 9.080 -14.373 6.404 1.00 41.69 102 THR A N 1
ATOM 843 C CA . THR A 1 102 ? 9.900 -15.407 7.021 1.00 41.69 102 THR A CA 1
ATOM 844 C C . THR A 1 102 ? 9.044 -16.658 6.964 1.00 41.69 102 THR A C 1
ATOM 846 O O . THR A 1 102 ? 8.354 -17.008 7.919 1.00 41.69 102 THR A O 1
ATOM 849 N N . PHE A 1 103 ? 9.038 -17.311 5.802 1.00 43.69 103 PHE A N 1
ATOM 850 C CA . PHE A 1 103 ? 8.818 -18.746 5.791 1.00 43.69 103 PHE A CA 1
ATOM 851 C C . PHE A 1 103 ? 9.849 -19.315 6.767 1.00 43.69 103 PHE A C 1
ATOM 853 O O . PHE A 1 103 ? 11.047 -19.283 6.485 1.00 43.69 103 PHE A O 1
ATOM 860 N N . ASN A 1 104 ? 9.384 -19.734 7.945 1.00 36.66 104 ASN A N 1
ATOM 861 C CA . ASN A 1 104 ? 10.144 -20.564 8.863 1.00 36.66 104 ASN A CA 1
ATOM 862 C C . ASN A 1 104 ? 10.671 -21.753 8.053 1.00 36.66 104 ASN A C 1
ATOM 864 O O . ASN A 1 104 ? 9.931 -22.692 7.776 1.00 36.66 104 ASN A O 1
ATOM 868 N N . MET A 1 105 ? 11.950 -21.713 7.683 1.00 41.03 105 MET A N 1
ATOM 869 C CA . MET A 1 105 ? 12.728 -22.920 7.416 1.00 41.03 105 MET A CA 1
ATOM 870 C C . MET A 1 105 ? 13.227 -23.494 8.747 1.00 41.03 105 MET A C 1
ATOM 872 O O . MET A 1 105 ? 14.394 -23.835 8.877 1.00 41.03 105 MET A O 1
ATOM 876 N N . ASP A 1 106 ? 12.329 -23.593 9.725 1.00 42.31 106 ASP A N 1
ATOM 877 C CA . ASP A 1 106 ? 12.471 -24.519 10.841 1.00 42.31 106 ASP A CA 1
ATOM 878 C C . ASP A 1 106 ? 11.618 -25.736 10.483 1.00 42.31 106 ASP A C 1
ATOM 880 O O . ASP A 1 106 ? 10.459 -25.866 10.879 1.00 42.31 106 ASP A O 1
ATOM 884 N N . LEU A 1 107 ? 12.182 -26.594 9.637 1.00 40.75 107 LEU A N 1
ATOM 885 C CA . LEU A 1 107 ? 11.792 -27.994 9.579 1.00 40.75 107 LEU A CA 1
ATOM 886 C C . LEU A 1 107 ? 12.847 -28.754 10.381 1.00 40.75 107 LEU A C 1
ATOM 888 O O . LEU A 1 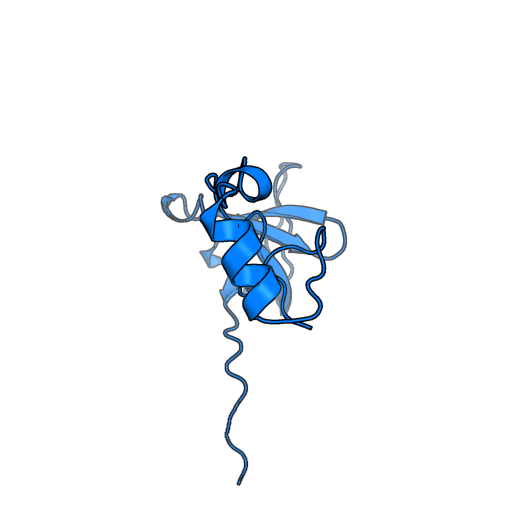107 ? 14.035 -28.678 10.060 1.00 40.75 107 LEU A O 1
ATOM 892 N N . GLY A 1 108 ? 12.388 -29.400 11.453 1.00 36.69 108 GLY A N 1
ATOM 893 C CA . GLY A 1 108 ? 13.152 -30.415 12.175 1.00 36.69 108 GLY A CA 1
ATOM 894 C C . GLY A 1 108 ? 13.329 -31.704 11.385 1.00 36.69 108 GLY A C 1
ATOM 895 O O . GLY A 1 108 ? 12.823 -31.795 10.242 1.00 36.69 108 GLY A O 1
#

Sequence (108 aa):
HFYLSESRFFRSLVELISCYEHTSLGENFIGLNVRLKWPFRRIVAVAEFDFNPVESNQLPLKQGCQVIVLSKEGDHKGWWKGKIQDRVGFFPKVYVREVSDTFNMDLG

pLDDT: mean 76.11, std 21.24, range [36.66, 98.19]

Foldseek 3Di:
DDDPDPPDDDPDPVRVVVVCVPDPPVVVCVPVPDDDQAPPDFKKKAFCDFDDDPDQQADTHDHGAIWGFRDCPCVVVQWTWTDDPHDTHIDGVVRIDIDPPPPPPPDD